Protein AF-A0A942WJW9-F1 (afdb_monomer_lite)

Structure (mmCIF, N/CA/C/O backbone):
data_AF-A0A942WJW9-F1
#
_entry.id   AF-A0A942WJW9-F1
#
loop_
_atom_site.group_PDB
_atom_site.id
_atom_site.type_symbol
_atom_site.label_atom_id
_atom_site.label_alt_id
_atom_site.label_comp_id
_atom_site.label_asym_id
_atom_site.label_entity_id
_atom_site.label_seq_id
_atom_site.pdbx_PDB_ins_code
_atom_site.Cartn_x
_atom_site.Cartn_y
_atom_site.Cartn_z
_atom_site.occupancy
_atom_site.B_iso_or_equiv
_atom_site.auth_seq_id
_atom_site.auth_comp_id
_atom_site.auth_asym_id
_atom_site.auth_atom_id
_atom_site.pdbx_PDB_model_num
ATOM 1 N N . MET A 1 1 ? 16.183 24.156 -1.162 1.00 44.38 1 MET A N 1
ATOM 2 C CA . MET A 1 1 ? 15.188 24.055 -2.253 1.00 44.38 1 MET A CA 1
ATOM 3 C C . MET A 1 1 ? 13.946 23.395 -1.674 1.00 44.38 1 MET A C 1
ATOM 5 O O . MET A 1 1 ? 14.077 22.244 -1.279 1.00 44.38 1 MET A O 1
ATOM 9 N N . PRO A 1 2 ? 12.788 24.059 -1.527 1.00 44.38 2 PRO A N 1
ATOM 10 C CA . PRO A 1 2 ? 11.624 23.401 -0.955 1.00 44.38 2 PRO A CA 1
ATOM 11 C C . PRO A 1 2 ? 10.753 22.863 -2.094 1.00 44.38 2 PRO A C 1
ATOM 13 O O . PRO A 1 2 ? 9.808 23.515 -2.518 1.00 44.38 2 PRO A O 1
ATOM 16 N N . TYR A 1 3 ? 11.093 21.688 -2.624 1.00 39.91 3 TYR A N 1
ATOM 17 C CA . TYR A 1 3 ? 10.198 20.934 -3.511 1.00 39.91 3 TYR A CA 1
ATOM 18 C C . TYR A 1 3 ? 9.557 19.803 -2.701 1.00 39.91 3 TYR A C 1
ATOM 20 O O . TYR A 1 3 ? 9.861 18.635 -2.882 1.00 39.91 3 TYR A O 1
ATOM 28 N N . ASN A 1 4 ? 8.728 20.176 -1.725 1.00 48.78 4 ASN A N 1
ATOM 29 C CA . ASN A 1 4 ? 7.833 19.242 -1.046 1.00 48.78 4 ASN A CA 1
ATOM 30 C C . ASN A 1 4 ? 6.622 20.020 -0.524 1.00 48.78 4 ASN A C 1
ATOM 32 O O . ASN A 1 4 ? 6.522 20.343 0.654 1.00 48.78 4 ASN A O 1
ATOM 36 N N . PHE A 1 5 ? 5.723 20.406 -1.432 1.00 47.34 5 PHE A N 1
ATOM 37 C CA . PHE A 1 5 ? 4.466 21.048 -1.032 1.00 47.34 5 PHE A CA 1
ATOM 38 C C . PHE A 1 5 ? 3.458 20.025 -0.465 1.00 47.34 5 PHE A C 1
ATOM 40 O O . PHE A 1 5 ? 2.512 20.419 0.206 1.00 47.34 5 PHE A O 1
ATOM 47 N N . MET A 1 6 ? 3.687 18.715 -0.668 1.00 55.62 6 MET A N 1
ATOM 48 C CA . MET A 1 6 ? 2.851 17.630 -0.122 1.00 55.62 6 MET A CA 1
ATOM 49 C C . MET A 1 6 ? 3.608 16.465 0.545 1.00 55.62 6 MET A C 1
ATOM 51 O O . MET A 1 6 ? 2.966 15.694 1.250 1.00 55.62 6 MET A O 1
ATOM 55 N N . GLY A 1 7 ? 4.939 16.369 0.423 1.00 66.25 7 GLY A N 1
ATOM 56 C CA . GLY A 1 7 ? 5.712 15.285 1.040 1.00 66.25 7 GLY A CA 1
ATOM 57 C C . GLY A 1 7 ? 5.603 13.986 0.246 1.00 66.25 7 GLY A C 1
ATOM 58 O O . GLY A 1 7 ? 4.511 13.452 0.074 1.00 66.25 7 GLY A O 1
ATOM 59 N N . ASP A 1 8 ? 6.716 13.446 -0.239 1.00 77.06 8 ASP A N 1
ATOM 60 C CA . ASP A 1 8 ? 6.777 12.025 -0.559 1.00 77.06 8 ASP A CA 1
ATOM 61 C C . ASP A 1 8 ? 6.486 11.199 0.700 1.00 77.06 8 ASP A C 1
ATOM 63 O O . ASP A 1 8 ? 6.972 11.519 1.783 1.00 77.06 8 ASP A O 1
ATOM 67 N N . LEU A 1 9 ? 5.661 10.159 0.563 1.00 85.12 9 LEU A N 1
ATOM 68 C CA . LEU A 1 9 ? 5.448 9.186 1.626 1.00 85.12 9 LEU A CA 1
ATOM 69 C C . LEU A 1 9 ? 6.210 7.911 1.319 1.00 85.12 9 LEU A C 1
ATOM 71 O O . LEU A 1 9 ? 6.028 7.287 0.265 1.00 85.12 9 LEU A O 1
ATOM 75 N N . TYR A 1 10 ? 6.989 7.471 2.298 1.00 87.50 10 TYR A N 1
ATOM 76 C CA . TYR A 1 10 ? 7.555 6.140 2.278 1.00 87.50 10 TYR A CA 1
ATOM 77 C C . TYR A 1 10 ? 6.465 5.101 2.535 1.00 87.50 10 TYR A C 1
ATOM 79 O O . TYR A 1 10 ? 5.543 5.309 3.328 1.00 87.50 10 TYR A O 1
ATOM 87 N N . LYS A 1 11 ? 6.600 3.909 1.943 1.00 87.69 11 LYS A N 1
ATOM 88 C CA . LYS A 1 11 ? 5.677 2.783 2.198 1.00 87.69 11 LYS A CA 1
ATOM 89 C C . LYS A 1 11 ? 5.462 2.503 3.687 1.00 87.69 11 LYS A C 1
ATOM 91 O O . LYS A 1 11 ? 4.364 2.133 4.093 1.00 87.69 11 LYS A O 1
ATOM 96 N N . ARG A 1 12 ? 6.496 2.690 4.511 1.00 89.12 12 ARG A N 1
ATOM 97 C CA . ARG A 1 12 ? 6.392 2.551 5.967 1.00 89.12 12 ARG A CA 1
ATOM 98 C C . ARG A 1 12 ? 5.451 3.589 6.582 1.00 89.12 12 ARG A C 1
ATOM 100 O O . ARG A 1 12 ? 4.617 3.223 7.401 1.00 89.12 12 ARG A O 1
ATOM 107 N N . GLU A 1 13 ? 5.536 4.843 6.156 1.00 90.12 13 GLU A N 1
ATOM 108 C CA . GLU A 1 13 ? 4.655 5.914 6.634 1.00 90.12 13 GLU A CA 1
ATOM 109 C C . GLU A 1 13 ? 3.208 5.699 6.189 1.00 90.12 13 GLU A C 1
ATOM 111 O O . GLU A 1 13 ? 2.279 5.968 6.949 1.00 90.12 13 GLU A O 1
ATOM 116 N N . ILE A 1 14 ? 3.004 5.157 4.984 1.00 90.50 14 ILE A N 1
ATOM 117 C CA . ILE A 1 14 ? 1.678 4.751 4.499 1.00 90.50 14 ILE A CA 1
ATOM 118 C C . ILE A 1 14 ? 1.094 3.665 5.406 1.00 90.50 14 ILE A C 1
ATOM 120 O O . ILE A 1 14 ? -0.048 3.787 5.844 1.00 90.50 14 ILE A O 1
ATOM 124 N N . VAL A 1 15 ? 1.878 2.634 5.743 1.00 92.31 15 VAL A N 1
ATOM 125 C CA . VAL A 1 15 ? 1.456 1.591 6.693 1.00 92.31 15 VAL A CA 1
ATOM 126 C C . VAL A 1 15 ? 1.086 2.203 8.047 1.00 92.31 15 VAL A C 1
ATOM 128 O O . VAL A 1 15 ? 0.016 1.905 8.570 1.00 92.31 15 VAL A O 1
ATOM 131 N N . GLU A 1 16 ? 1.922 3.085 8.596 1.00 91.50 16 GLU A N 1
ATOM 132 C CA . GLU A 1 16 ? 1.665 3.731 9.889 1.00 91.50 16 GLU A CA 1
ATOM 133 C C . GLU A 1 16 ? 0.409 4.617 9.866 1.00 91.50 16 GLU A C 1
ATOM 135 O O . GLU A 1 16 ? -0.371 4.606 10.819 1.00 91.50 16 GLU A O 1
ATOM 140 N N . LYS A 1 17 ? 0.168 5.359 8.778 1.00 91.56 17 LYS A N 1
ATOM 141 C CA . LYS A 1 17 ? -1.060 6.151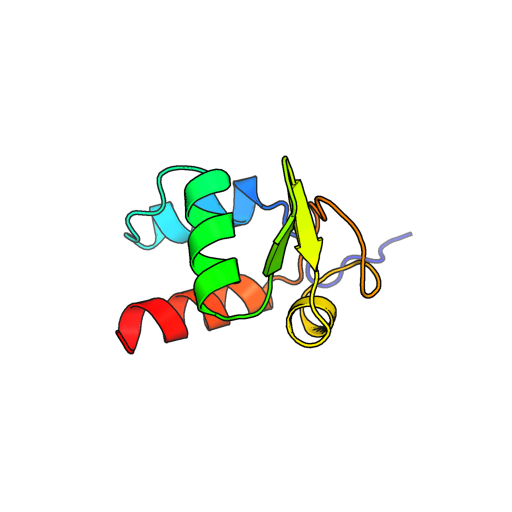 8.594 1.00 91.56 17 LYS A CA 1
ATOM 142 C C . LYS A 1 17 ? -2.296 5.257 8.534 1.00 91.56 17 LYS A C 1
ATOM 144 O O . LYS A 1 17 ? -3.260 5.524 9.246 1.00 91.56 17 LYS A O 1
ATOM 149 N N . LEU A 1 18 ? -2.255 4.180 7.749 1.00 91.56 18 LEU A N 1
ATOM 150 C CA . LEU A 1 18 ? -3.361 3.224 7.644 1.00 91.56 18 LEU A CA 1
ATOM 151 C C . LEU A 1 18 ? -3.663 2.568 9.000 1.00 91.56 18 LEU A C 1
ATOM 153 O O . LEU A 1 18 ? -4.824 2.485 9.393 1.00 91.56 18 LEU A O 1
ATOM 157 N N . GLN A 1 19 ? -2.635 2.188 9.762 1.00 92.38 19 GLN A N 1
ATOM 158 C CA . GLN A 1 19 ? -2.803 1.649 11.116 1.00 92.38 19 GLN A CA 1
ATOM 159 C C . GLN A 1 19 ? -3.431 2.660 12.080 1.00 92.38 19 GLN A C 1
ATOM 161 O O . GLN A 1 19 ? -4.334 2.301 12.833 1.00 92.38 19 GLN A O 1
ATOM 166 N N . LYS A 1 20 ? -2.997 3.928 12.046 1.00 91.81 20 LYS A N 1
ATOM 167 C CA . LYS A 1 20 ? -3.579 5.003 12.872 1.00 91.81 20 LYS A CA 1
ATOM 168 C C . LYS A 1 20 ? -5.057 5.246 12.567 1.00 91.81 20 LYS A C 1
ATOM 170 O O . LYS A 1 20 ? -5.799 5.623 13.466 1.00 91.81 20 LYS A O 1
ATOM 175 N N . LEU A 1 21 ? -5.473 5.011 11.325 1.00 90.25 21 LEU A N 1
ATOM 176 C CA . LEU A 1 21 ? -6.869 5.092 10.894 1.00 90.25 21 LEU A CA 1
ATOM 177 C C . LEU A 1 21 ? -7.686 3.829 11.228 1.00 90.25 21 LEU A C 1
ATOM 179 O O . LEU A 1 21 ? -8.886 3.806 10.985 1.00 90.25 21 LEU A O 1
ATOM 183 N N . GLY A 1 22 ? -7.064 2.791 11.800 1.00 90.94 22 GLY A N 1
ATOM 184 C CA . GLY A 1 22 ? -7.733 1.551 12.209 1.00 90.94 22 GLY A CA 1
ATOM 185 C C . GLY A 1 22 ? -7.681 0.415 11.182 1.00 90.94 22 GLY A C 1
ATOM 186 O O . GLY A 1 22 ? -8.253 -0.647 11.424 1.00 90.94 22 GLY A O 1
ATOM 187 N N . TYR A 1 23 ? -6.973 0.581 10.060 1.00 90.75 23 TYR A N 1
ATOM 188 C CA . TYR A 1 23 ? -6.826 -0.475 9.056 1.00 90.75 23 TYR A CA 1
ATOM 189 C C . TYR A 1 23 ? -5.785 -1.521 9.475 1.00 90.75 23 TYR A C 1
ATOM 191 O O . TYR A 1 23 ? -4.678 -1.205 9.914 1.00 90.75 23 TYR A O 1
ATOM 199 N N . ASN A 1 24 ? -6.104 -2.801 9.265 1.00 88.12 24 ASN A N 1
ATOM 200 C CA . ASN A 1 24 ? -5.252 -3.939 9.635 1.00 88.12 24 ASN A CA 1
ATOM 201 C C . ASN A 1 24 ? -4.115 -4.194 8.619 1.00 88.12 24 ASN A C 1
ATOM 203 O O . ASN A 1 24 ? -3.974 -5.290 8.070 1.00 88.12 24 ASN A O 1
ATOM 207 N N . VAL A 1 25 ? -3.288 -3.181 8.354 1.00 90.19 25 VAL A N 1
ATOM 208 C CA . VAL A 1 25 ? -2.105 -3.296 7.486 1.00 90.19 25 VAL A CA 1
ATOM 209 C C . VAL A 1 25 ? -0.872 -3.504 8.359 1.00 90.19 25 VAL A C 1
ATOM 211 O O . VAL A 1 25 ? -0.318 -2.561 8.905 1.00 90.19 25 VAL A O 1
ATOM 214 N N . LYS A 1 26 ? -0.432 -4.755 8.527 1.00 88.62 26 LYS A N 1
ATOM 215 C CA . LYS A 1 26 ? 0.619 -5.116 9.505 1.00 88.62 26 LYS A CA 1
ATOM 216 C C . LYS A 1 26 ? 2.054 -4.837 9.051 1.00 88.62 26 LYS A C 1
ATOM 218 O O . LYS A 1 26 ? 2.960 -4.821 9.877 1.00 88.62 26 LYS A O 1
ATOM 223 N N . SER A 1 27 ? 2.293 -4.694 7.750 1.00 91.25 27 SER A N 1
ATOM 224 C CA . SER A 1 27 ? 3.644 -4.548 7.201 1.00 91.25 27 SER A CA 1
ATOM 225 C C . SER A 1 27 ? 3.633 -3.953 5.798 1.00 91.25 27 SER A C 1
ATOM 227 O O . SER A 1 27 ? 2.611 -3.964 5.111 1.00 91.25 27 SER A O 1
ATOM 229 N N . VAL A 1 28 ? 4.805 -3.509 5.337 1.00 90.62 28 VAL A N 1
ATOM 230 C CA . VAL A 1 28 ? 5.014 -3.052 3.952 1.00 90.62 28 VAL A CA 1
ATOM 231 C C . VAL A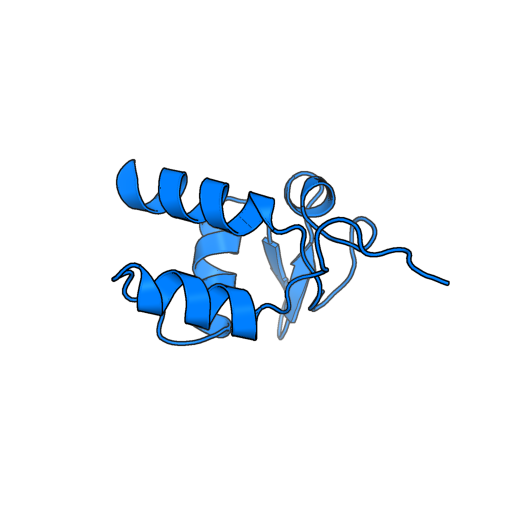 1 28 ? 4.685 -4.156 2.942 1.00 90.62 28 VAL A C 1
ATOM 233 O O . VAL A 1 28 ? 4.145 -3.882 1.878 1.00 90.62 28 VAL A O 1
ATOM 236 N N . ASN A 1 29 ? 4.927 -5.420 3.293 1.00 91.62 29 ASN A N 1
ATOM 237 C CA . ASN A 1 29 ? 4.534 -6.546 2.449 1.00 91.62 29 ASN A CA 1
ATOM 238 C C . ASN A 1 29 ? 3.004 -6.669 2.324 1.00 91.62 29 ASN A C 1
ATOM 240 O O . ASN A 1 29 ? 2.492 -6.936 1.241 1.00 91.62 29 ASN A O 1
ATOM 244 N N . ALA A 1 30 ? 2.261 -6.447 3.414 1.00 92.56 30 ALA A N 1
ATOM 245 C CA . ALA A 1 30 ? 0.798 -6.426 3.363 1.00 92.56 30 ALA A CA 1
ATOM 246 C C . ALA A 1 30 ? 0.288 -5.267 2.492 1.00 92.56 30 ALA A C 1
ATOM 248 O O . ALA A 1 30 ? -0.597 -5.474 1.665 1.00 92.56 30 ALA A O 1
ATOM 249 N N . LEU A 1 31 ? 0.902 -4.086 2.618 1.00 93.69 31 LEU A N 1
ATOM 250 C CA . LEU A 1 31 ? 0.625 -2.945 1.746 1.00 93.69 31 LEU A CA 1
ATOM 251 C C . LEU A 1 31 ? 0.888 -3.284 0.269 1.00 93.69 31 LEU A C 1
ATOM 253 O O . LEU A 1 31 ? 0.008 -3.073 -0.560 1.00 93.69 31 LEU A O 1
ATOM 257 N N . ASN A 1 32 ? 2.044 -3.870 -0.061 1.00 92.62 32 ASN A N 1
ATOM 258 C CA . ASN A 1 32 ? 2.374 -4.256 -1.437 1.00 92.62 32 ASN A CA 1
ATOM 259 C C . ASN A 1 32 ? 1.333 -5.217 -2.030 1.00 92.62 32 ASN A C 1
ATOM 261 O O . ASN A 1 32 ? 0.949 -5.051 -3.183 1.00 92.62 32 ASN A O 1
ATOM 265 N N . LYS A 1 33 ? 0.834 -6.181 -1.243 1.00 93.00 33 LYS A N 1
ATOM 266 C CA . LYS A 1 33 ? -0.231 -7.104 -1.677 1.00 93.00 33 LYS A CA 1
ATOM 267 C C . LYS A 1 33 ? -1.562 -6.396 -1.934 1.00 93.00 33 LYS A C 1
ATOM 269 O O . LYS A 1 33 ? -2.259 -6.747 -2.878 1.00 93.00 33 LYS A O 1
ATOM 274 N N . ILE A 1 34 ? -1.922 -5.399 -1.125 1.00 93.19 34 ILE A N 1
ATOM 275 C CA . ILE A 1 34 ? -3.125 -4.582 -1.368 1.00 93.19 34 ILE A CA 1
ATOM 276 C C . ILE A 1 34 ? -2.957 -3.790 -2.668 1.00 93.19 34 ILE A C 1
ATOM 278 O O . ILE A 1 34 ? -3.828 -3.818 -3.534 1.00 93.19 34 ILE A O 1
ATOM 282 N N . MET A 1 35 ? -1.805 -3.143 -2.845 1.00 92.75 35 MET A N 1
ATOM 283 C CA . MET A 1 35 ? -1.488 -2.388 -4.058 1.00 92.75 35 MET A CA 1
ATOM 284 C C . MET A 1 35 ? -1.433 -3.284 -5.306 1.00 92.75 35 MET A C 1
ATOM 286 O O . MET A 1 35 ? -1.823 -2.852 -6.389 1.00 92.75 35 MET A O 1
ATOM 290 N N . GLU A 1 36 ? -0.993 -4.533 -5.164 1.00 93.25 36 GLU A N 1
ATOM 291 C CA . GLU A 1 36 ? -1.064 -5.557 -6.209 1.00 93.25 36 GLU A CA 1
ATOM 292 C C . GLU A 1 36 ? -2.517 -5.908 -6.554 1.00 93.25 36 GLU A C 1
ATOM 294 O O . GLU A 1 36 ? -2.888 -5.879 -7.724 1.00 93.25 36 GLU A O 1
ATOM 299 N N . GLN A 1 37 ? -3.377 -6.133 -5.554 1.00 92.75 37 GLN A N 1
ATOM 300 C CA . GLN A 1 37 ? -4.813 -6.363 -5.774 1.00 92.75 37 GLN A CA 1
ATOM 301 C C . GLN A 1 37 ? -5.509 -5.180 -6.468 1.00 92.75 37 GLN A C 1
ATOM 303 O O . GLN A 1 37 ? -6.419 -5.386 -7.266 1.00 92.75 37 GLN A O 1
ATOM 308 N N . MET A 1 38 ? -5.065 -3.947 -6.209 1.00 91.94 38 MET A N 1
ATOM 309 C CA . MET A 1 38 ? -5.550 -2.736 -6.889 1.00 91.94 38 MET A CA 1
ATOM 310 C C . MET A 1 38 ? -5.024 -2.582 -8.332 1.00 91.94 38 MET A C 1
ATOM 312 O O . MET A 1 38 ? -5.476 -1.688 -9.066 1.00 91.94 38 MET A O 1
ATOM 316 N N . GLY A 1 39 ? -4.055 -3.411 -8.736 1.00 91.50 39 GLY A N 1
ATOM 317 C CA . GLY A 1 39 ? -3.357 -3.346 -10.021 1.00 91.50 39 GLY A CA 1
ATOM 318 C C . GLY A 1 39 ? -2.307 -2.233 -10.117 1.00 91.50 39 GLY A C 1
ATOM 319 O O . GLY A 1 39 ? -1.938 -1.838 -11.223 1.00 91.50 39 GLY A O 1
ATOM 320 N N . LEU A 1 40 ? -1.852 -1.679 -8.988 1.00 91.38 40 LEU A N 1
ATOM 321 C CA . LEU A 1 40 ? -0.822 -0.627 -8.931 1.00 91.38 40 LEU A CA 1
ATOM 322 C C . LEU A 1 40 ? 0.597 -1.204 -8.947 1.00 91.38 40 LEU A C 1
ATOM 324 O O . LEU A 1 40 ? 1.525 -0.579 -9.460 1.00 91.38 40 LEU A O 1
ATOM 328 N N . LEU A 1 41 ? 0.750 -2.402 -8.388 1.00 91.56 41 LEU A N 1
ATOM 329 C CA . LEU A 1 41 ? 1.986 -3.169 -8.398 1.00 91.56 41 LEU A CA 1
ATOM 330 C C . LEU A 1 41 ? 1.767 -4.500 -9.108 1.00 91.56 41 LEU A C 1
ATOM 332 O O . LEU A 1 41 ? 0.662 -5.036 -9.127 1.00 91.56 41 LEU A O 1
ATOM 336 N N . VAL A 1 42 ? 2.846 -5.044 -9.650 1.00 90.44 42 VAL A N 1
ATOM 337 C CA . VAL A 1 42 ? 2.914 -6.420 -10.136 1.00 90.44 42 VAL A CA 1
ATOM 338 C C . VAL A 1 42 ? 4.092 -7.109 -9.460 1.00 90.44 42 VAL A C 1
ATOM 340 O O . VAL A 1 42 ? 5.200 -6.565 -9.414 1.00 90.44 42 VAL A O 1
ATOM 343 N N . HIS A 1 43 ? 3.851 -8.280 -8.876 1.00 90.56 43 HIS A N 1
ATOM 344 C CA . HIS A 1 43 ? 4.901 -9.059 -8.237 1.00 90.56 43 HIS A CA 1
ATOM 345 C C . HIS A 1 43 ? 5.710 -9.839 -9.283 1.00 90.56 43 HIS A C 1
ATOM 347 O O . HIS A 1 43 ? 5.162 -10.621 -10.061 1.00 90.56 43 HIS A O 1
ATOM 353 N N . TYR A 1 44 ? 7.028 -9.640 -9.288 1.00 85.31 44 TYR A N 1
ATOM 354 C CA . TYR A 1 44 ? 7.982 -10.335 -10.148 1.00 85.31 44 TYR A CA 1
ATOM 355 C C . TYR A 1 44 ? 9.084 -10.960 -9.295 1.00 85.31 44 TYR A C 1
ATOM 357 O O . TYR A 1 44 ? 9.883 -10.244 -8.690 1.00 85.31 44 TYR A O 1
ATOM 365 N N . ALA A 1 45 ? 9.170 -12.292 -9.303 1.00 83.94 45 ALA A N 1
ATOM 366 C CA . ALA A 1 45 ? 10.152 -13.067 -8.543 1.00 83.94 45 ALA A CA 1
ATOM 367 C C . ALA A 1 45 ? 10.246 -12.632 -7.064 1.00 83.94 45 ALA A C 1
ATOM 369 O O . ALA A 1 45 ? 9.411 -13.041 -6.266 1.00 83.94 45 ALA A O 1
ATOM 370 N N . ASN A 1 46 ? 11.242 -11.804 -6.723 1.00 83.69 46 ASN A N 1
ATOM 371 C CA . ASN A 1 46 ? 11.535 -11.337 -5.363 1.00 83.69 46 ASN A CA 1
ATOM 372 C C . ASN A 1 46 ? 11.206 -9.847 -5.132 1.00 83.69 46 ASN A C 1
ATOM 374 O O . ASN A 1 46 ? 11.671 -9.266 -4.151 1.00 83.69 46 ASN A O 1
ATOM 378 N N . GLY A 1 47 ? 10.472 -9.193 -6.035 1.00 86.25 47 GLY A N 1
ATOM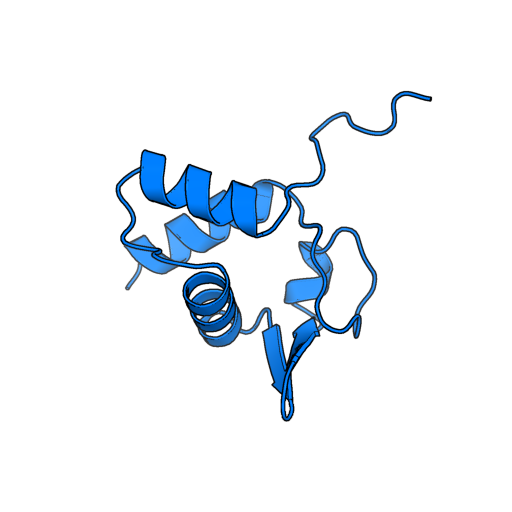 379 C CA . GLY A 1 47 ? 10.188 -7.762 -5.937 1.00 86.25 47 GLY A CA 1
ATOM 380 C C . GLY A 1 47 ? 8.860 -7.348 -6.555 1.00 86.25 47 GLY A C 1
ATOM 381 O O . GLY A 1 47 ? 8.137 -8.149 -7.144 1.00 86.25 47 GLY A O 1
ATOM 382 N N . TRP A 1 48 ? 8.547 -6.060 -6.430 1.00 88.06 48 TRP A N 1
ATOM 383 C CA . TRP A 1 48 ? 7.338 -5.467 -7.001 1.00 88.06 48 TRP A CA 1
ATOM 384 C C . TRP A 1 48 ? 7.707 -4.375 -7.996 1.00 88.06 48 TRP A C 1
ATOM 386 O O . TRP A 1 48 ? 8.451 -3.452 -7.661 1.00 88.06 48 TRP A O 1
ATOM 396 N N . GLY A 1 49 ? 7.168 -4.475 -9.208 1.00 88.31 49 GLY A N 1
ATOM 397 C CA . GLY A 1 49 ? 7.269 -3.441 -10.231 1.00 88.31 49 GLY A CA 1
ATOM 398 C C . GLY A 1 49 ? 6.038 -2.537 -10.232 1.00 88.31 49 GLY A C 1
ATOM 399 O O . GLY A 1 49 ? 4.909 -3.017 -10.112 1.00 88.31 49 GLY A O 1
ATOM 400 N N . THR A 1 50 ? 6.247 -1.232 -10.391 1.00 87.50 50 THR A N 1
ATOM 401 C CA . THR A 1 50 ? 5.157 -0.261 -10.562 1.00 87.50 50 THR A CA 1
ATOM 402 C C . THR A 1 50 ? 4.517 -0.394 -11.948 1.00 87.50 50 THR A C 1
ATOM 404 O O . THR A 1 50 ? 5.206 -0.278 -12.967 1.00 87.50 50 THR A O 1
ATOM 407 N N . THR A 1 51 ? 3.198 -0.610 -11.995 1.00 87.94 51 THR A N 1
ATOM 408 C CA . THR A 1 51 ? 2.417 -0.672 -13.247 1.00 87.94 51 THR A CA 1
ATOM 409 C C . THR A 1 51 ? 2.155 0.728 -13.817 1.00 87.94 51 THR A C 1
ATOM 411 O O . THR A 1 51 ? 2.376 1.732 -13.142 1.00 87.94 51 THR A O 1
ATOM 414 N N . ASP A 1 52 ? 1.611 0.831 -15.035 1.00 86.19 52 ASP A N 1
ATOM 415 C CA . ASP A 1 52 ? 1.152 2.117 -15.594 1.00 86.19 52 ASP A CA 1
ATOM 416 C C . ASP A 1 52 ? 0.129 2.833 -14.696 1.00 86.19 52 ASP A C 1
ATOM 418 O O . ASP A 1 52 ? 0.124 4.059 -14.597 1.00 86.19 52 ASP A O 1
ATOM 422 N N . LYS A 1 53 ? -0.731 2.071 -14.006 1.00 86.62 53 LYS A N 1
ATOM 423 C CA . LYS A 1 53 ? -1.719 2.619 -13.068 1.00 86.62 53 LYS A CA 1
ATOM 424 C C . LYS A 1 53 ? -1.044 3.114 -11.787 1.00 86.62 53 LYS A C 1
ATOM 426 O O . LYS A 1 53 ? -1.392 4.185 -11.298 1.00 86.62 53 LYS A O 1
ATOM 431 N N . GLY A 1 54 ? -0.066 2.361 -11.278 1.00 84.75 54 GLY A N 1
ATOM 432 C CA . GLY A 1 54 ? 0.732 2.737 -10.109 1.00 84.75 54 GLY A CA 1
ATOM 433 C C . GLY A 1 54 ? 1.635 3.944 -10.351 1.00 84.75 54 GLY A C 1
ATOM 434 O O . GLY A 1 54 ? 1.849 4.728 -9.433 1.00 84.75 54 GLY A O 1
ATOM 435 N N . ALA A 1 55 ? 2.102 4.145 -11.586 1.00 85.25 55 ALA A N 1
ATOM 436 C CA . ALA A 1 55 ? 2.979 5.258 -11.946 1.00 85.25 55 ALA A CA 1
ATOM 437 C C . ALA A 1 55 ? 2.337 6.633 -11.693 1.00 85.25 55 ALA A C 1
ATOM 439 O O . ALA A 1 55 ? 3.050 7.591 -11.435 1.00 85.25 55 ALA A O 1
ATOM 440 N N . LYS A 1 56 ? 0.999 6.724 -11.692 1.00 85.00 56 LYS A N 1
ATOM 441 C CA . LYS A 1 56 ? 0.269 7.957 -11.347 1.00 85.00 56 LYS A CA 1
ATOM 442 C C . LYS A 1 56 ? 0.465 8.392 -9.894 1.00 85.00 56 LYS A C 1
ATOM 444 O O . LYS A 1 56 ? 0.379 9.575 -9.602 1.00 85.00 56 LYS A O 1
ATOM 449 N N . PHE A 1 57 ? 0.699 7.429 -9.005 1.00 84.31 57 PHE A N 1
ATOM 450 C CA . PHE A 1 57 ? 0.872 7.652 -7.570 1.00 84.31 57 PHE A CA 1
ATOM 451 C C . PHE A 1 57 ? 2.323 7.489 -7.126 1.00 84.31 57 PHE A C 1
ATOM 453 O O . PHE A 1 57 ? 2.632 7.711 -5.962 1.00 84.31 57 PHE A O 1
ATOM 460 N N . SER A 1 58 ? 3.215 7.042 -8.005 1.00 82.56 58 SER A N 1
ATOM 461 C CA . SER A 1 58 ? 4.626 6.913 -7.672 1.00 82.56 58 SER A CA 1
ATOM 462 C C . SER A 1 58 ? 5.300 8.270 -7.830 1.00 82.56 58 SER A C 1
ATOM 464 O O . SER A 1 58 ? 5.046 8.983 -8.797 1.00 82.56 58 SER A O 1
ATOM 466 N N . MET A 1 59 ? 6.214 8.604 -6.917 1.00 81.19 59 MET A N 1
ATOM 467 C CA . MET A 1 59 ? 7.127 9.738 -7.125 1.00 81.19 59 MET A CA 1
ATOM 468 C C . MET A 1 59 ? 8.184 9.436 -8.202 1.00 81.19 59 MET A C 1
ATOM 470 O O . MET A 1 59 ? 8.983 10.296 -8.567 1.00 81.19 59 MET A O 1
ATOM 474 N N . TRP A 1 60 ? 8.187 8.204 -8.716 1.00 72.94 60 TRP A N 1
ATOM 475 C CA . TRP A 1 60 ? 9.096 7.705 -9.730 1.00 72.94 60 TRP A CA 1
ATOM 476 C C . TRP A 1 60 ? 8.353 7.320 -11.014 1.00 72.94 60 TRP A C 1
ATOM 478 O O . TRP A 1 60 ? 7.127 7.308 -11.089 1.00 72.94 60 TRP A O 1
ATOM 488 N N . HIS A 1 61 ? 9.109 6.992 -12.058 1.00 67.81 61 HIS A N 1
ATOM 489 C CA . HIS A 1 61 ? 8.557 6.642 -13.366 1.00 67.81 61 HIS A CA 1
ATOM 490 C C . HIS A 1 61 ? 7.997 5.204 -13.385 1.00 67.81 61 HIS A C 1
ATOM 492 O O . HIS A 1 61 ? 8.255 4.390 -12.494 1.00 67.81 61 HIS A O 1
ATOM 498 N N . LYS A 1 62 ? 7.259 4.859 -14.447 1.00 69.69 62 LYS A N 1
ATOM 499 C CA . LYS A 1 62 ? 6.817 3.480 -14.718 1.00 69.69 62 LYS A CA 1
ATOM 500 C C . LYS A 1 62 ? 7.998 2.499 -14.685 1.00 69.69 62 LYS A C 1
ATOM 502 O O . LYS A 1 62 ? 9.067 2.799 -15.207 1.00 69.69 62 LYS A O 1
ATOM 507 N N . GLY A 1 63 ? 7.768 1.296 -14.151 1.00 64.25 63 GLY A N 1
ATOM 508 C CA . GLY A 1 63 ? 8.735 0.195 -14.222 1.00 64.25 63 GLY A CA 1
ATOM 509 C C . GLY A 1 63 ? 9.849 0.256 -13.178 1.00 64.25 63 GLY A C 1
ATOM 510 O O . GLY A 1 63 ? 10.746 -0.583 -13.204 1.00 64.25 63 GLY A O 1
ATOM 511 N N . VAL A 1 64 ? 9.787 1.203 -12.237 1.00 75.50 64 VAL A N 1
ATOM 512 C CA . VAL A 1 64 ? 10.693 1.207 -11.087 1.00 75.50 64 VAL A CA 1
ATOM 513 C C . VAL A 1 64 ? 10.365 0.027 -10.180 1.00 75.50 64 VAL A C 1
ATOM 515 O O . VAL A 1 64 ? 9.243 -0.128 -9.691 1.00 75.50 64 VAL A O 1
ATOM 518 N N . PHE A 1 65 ? 11.371 -0.816 -9.974 1.00 72.94 65 PHE A N 1
ATOM 519 C CA . PHE A 1 65 ? 11.316 -1.918 -9.030 1.00 72.94 65 PHE A CA 1
ATOM 520 C C . PHE A 1 65 ? 11.486 -1.405 -7.607 1.00 72.94 65 PHE A C 1
ATOM 522 O O . PHE A 1 65 ? 12.356 -0.580 -7.344 1.00 72.94 65 PHE A O 1
ATOM 529 N N . ASN A 1 66 ? 10.669 -1.931 -6.693 1.00 72.94 66 ASN A N 1
ATOM 530 C CA . ASN A 1 66 ? 10.722 -1.630 -5.263 1.00 72.94 66 ASN A CA 1
ATOM 531 C C . ASN A 1 66 ? 10.682 -0.123 -4.972 1.00 72.94 66 ASN A C 1
ATOM 533 O O . ASN A 1 66 ? 11.391 0.376 -4.111 1.00 72.94 66 ASN A O 1
ATOM 537 N N . SER A 1 67 ? 9.829 0.597 -5.703 1.00 77.38 67 SER A N 1
ATOM 538 C CA . SER A 1 67 ? 9.607 2.021 -5.475 1.00 77.38 67 SER A CA 1
ATOM 539 C C . SER A 1 67 ? 9.156 2.267 -4.034 1.00 77.38 67 SER A C 1
ATOM 541 O O . SER A 1 67 ? 8.134 1.721 -3.601 1.00 77.38 67 SER A O 1
ATOM 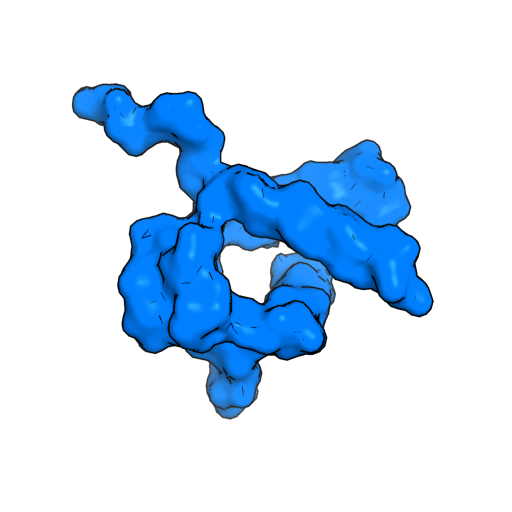543 N N . ASP A 1 68 ? 9.912 3.081 -3.304 1.00 78.38 68 ASP A N 1
ATOM 544 C CA . ASP A 1 68 ? 9.662 3.338 -1.885 1.00 78.38 68 ASP A CA 1
ATOM 545 C C . ASP A 1 68 ? 8.918 4.646 -1.623 1.00 78.38 68 ASP A C 1
ATOM 547 O O . ASP A 1 68 ? 8.269 4.740 -0.586 1.00 78.38 68 ASP A O 1
ATOM 551 N N . ALA A 1 69 ? 8.936 5.591 -2.571 1.00 84.19 69 ALA A N 1
ATOM 552 C CA . ALA A 1 69 ? 8.327 6.913 -2.433 1.00 84.19 69 ALA A CA 1
ATOM 553 C C . ALA A 1 69 ? 7.062 7.064 -3.292 1.00 84.19 69 ALA A C 1
ATOM 555 O O . ALA A 1 69 ? 7.074 6.834 -4.509 1.00 84.19 69 ALA A O 1
ATOM 556 N N . TRP A 1 70 ? 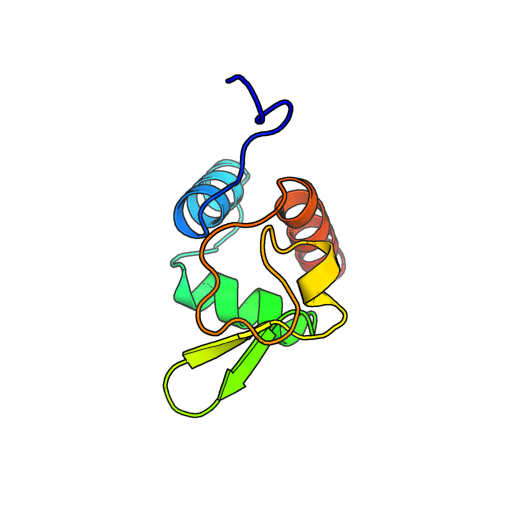5.976 7.478 -2.644 1.00 88.69 70 TRP A N 1
ATOM 557 C CA . TRP A 1 70 ? 4.634 7.547 -3.217 1.00 88.69 70 TRP A CA 1
ATOM 558 C C . TRP A 1 70 ? 3.947 8.868 -2.877 1.00 88.69 70 TRP A C 1
ATOM 560 O O . TRP A 1 70 ? 4.264 9.525 -1.887 1.00 88.69 70 TRP A O 1
ATOM 570 N N . HIS A 1 71 ? 2.988 9.249 -3.712 1.00 88.75 71 HIS A N 1
ATOM 571 C CA . HIS A 1 71 ? 2.156 10.425 -3.530 1.00 88.75 71 HIS A CA 1
ATOM 572 C C . HIS A 1 71 ? 1.169 10.204 -2.369 1.00 88.75 71 HIS A C 1
ATOM 574 O O . HIS A 1 71 ? 0.583 9.119 -2.286 1.00 88.75 71 HIS A O 1
ATOM 580 N N . PRO A 1 72 ? 0.929 11.199 -1.495 1.00 87.62 72 PRO A N 1
ATOM 581 C CA . PRO A 1 72 ? 0.017 11.062 -0.356 1.00 87.62 72 PRO A CA 1
ATOM 582 C C . PRO A 1 72 ? -1.399 10.603 -0.713 1.00 87.62 72 PRO A C 1
ATOM 584 O O . PRO A 1 72 ? -1.997 9.843 0.045 1.00 87.62 72 PRO A O 1
ATOM 587 N N . GLU A 1 73 ? -1.895 10.991 -1.892 1.00 88.75 73 GLU A N 1
ATOM 588 C CA . GLU A 1 73 ? -3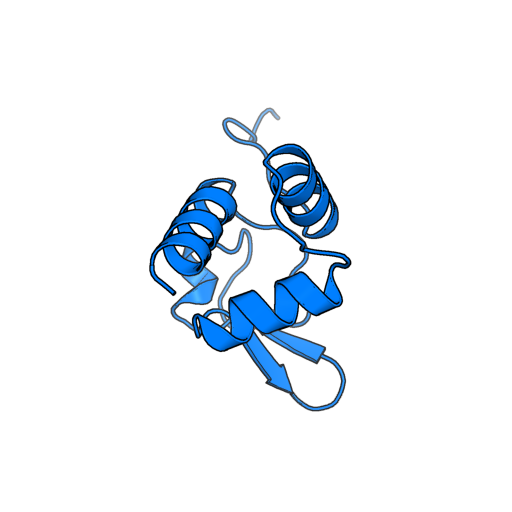.208 10.588 -2.426 1.00 88.75 73 GLU A CA 1
ATOM 589 C C . GLU A 1 73 ? -3.376 9.064 -2.553 1.00 88.75 73 GLU A C 1
ATOM 591 O O . GLU A 1 73 ? -4.497 8.556 -2.553 1.00 88.75 73 GLU A O 1
ATOM 596 N N . LEU A 1 74 ? -2.272 8.307 -2.614 1.00 89.94 74 LEU A N 1
ATOM 597 C CA . LEU A 1 74 ? -2.317 6.847 -2.598 1.00 89.94 74 LEU A CA 1
ATOM 598 C C . LEU A 1 74 ? -3.013 6.312 -1.337 1.00 89.94 74 LEU A C 1
ATOM 600 O O . LEU A 1 74 ? -3.683 5.284 -1.404 1.00 89.94 74 LEU A O 1
ATOM 604 N N . VAL A 1 75 ? -2.857 6.988 -0.194 1.00 90.62 75 VAL A N 1
ATOM 605 C CA . VAL A 1 75 ? -3.481 6.577 1.072 1.00 90.62 75 VAL A CA 1
ATOM 606 C C . VAL A 1 75 ? -5.002 6.595 0.938 1.00 90.62 75 VAL A C 1
ATOM 608 O O . VAL A 1 75 ? -5.648 5.607 1.283 1.00 90.62 75 VAL A O 1
ATOM 611 N N . ASP A 1 76 ? -5.558 7.670 0.379 1.00 91.38 76 ASP A N 1
ATOM 612 C CA . ASP A 1 76 ? -7.002 7.821 0.190 1.00 91.38 76 ASP A CA 1
ATOM 613 C C . ASP A 1 76 ? -7.552 6.783 -0.795 1.00 91.38 76 ASP A C 1
ATOM 615 O O . ASP A 1 76 ? -8.610 6.200 -0.566 1.00 91.38 76 ASP A O 1
ATOM 619 N N . GLU A 1 77 ? -6.821 6.486 -1.871 1.00 91.88 77 GLU A N 1
ATOM 620 C CA . GLU A 1 77 ? -7.215 5.447 -2.829 1.00 91.88 77 GLU A CA 1
ATOM 621 C C . GLU A 1 77 ? -7.172 4.036 -2.228 1.00 91.88 77 GLU A C 1
ATOM 623 O O . GLU A 1 77 ? -8.048 3.215 -2.511 1.00 91.88 77 GLU A O 1
ATOM 628 N N . ILE A 1 78 ? -6.191 3.744 -1.367 1.00 92.19 78 ILE A N 1
ATOM 629 C CA . ILE A 1 78 ? -6.145 2.476 -0.627 1.00 92.19 78 ILE A CA 1
ATOM 630 C C . ILE A 1 78 ? -7.332 2.380 0.332 1.00 92.19 78 ILE A C 1
ATOM 632 O O . ILE A 1 78 ? -7.972 1.333 0.391 1.00 92.19 78 ILE A O 1
ATOM 636 N N . ILE A 1 79 ? -7.646 3.456 1.055 1.00 92.56 79 ILE A N 1
ATOM 637 C CA . ILE A 1 79 ? -8.796 3.518 1.965 1.00 92.56 79 ILE A CA 1
ATOM 638 C C . ILE A 1 79 ? -10.091 3.234 1.205 1.00 92.56 79 ILE A C 1
ATOM 640 O O . ILE A 1 79 ? -10.799 2.290 1.549 1.00 92.56 79 ILE A O 1
ATOM 644 N N . LYS A 1 80 ? -10.340 3.952 0.101 1.00 93.38 80 LYS A N 1
ATOM 645 C CA . LYS A 1 80 ? -11.508 3.716 -0.762 1.00 93.38 80 LYS A CA 1
ATOM 646 C C . LYS A 1 80 ? -11.586 2.268 -1.233 1.00 93.38 80 LYS A C 1
ATOM 648 O O . LYS A 1 80 ? -12.674 1.702 -1.286 1.00 93.38 80 LYS A O 1
ATOM 653 N N . PHE A 1 81 ? -10.460 1.658 -1.603 1.00 91.81 81 PHE A N 1
ATOM 654 C CA . PHE A 1 81 ? -10.435 0.258 -2.022 1.00 91.81 81 PHE A CA 1
ATOM 655 C C . PHE A 1 81 ? -10.765 -0.708 -0.879 1.00 91.81 81 PHE A C 1
ATOM 657 O O . PHE A 1 81 ? -11.447 -1.702 -1.110 1.00 91.81 81 PHE A O 1
ATOM 664 N N . LEU A 1 82 ? -10.287 -0.435 0.337 1.00 89.56 82 LEU A N 1
ATOM 665 C CA . LEU A 1 82 ? -10.556 -1.263 1.513 1.00 89.56 82 LEU A CA 1
ATOM 666 C C . LEU A 1 82 ? -12.001 -1.128 2.014 1.00 89.56 82 LEU A C 1
ATOM 668 O O . LEU A 1 82 ? -12.537 -2.109 2.513 1.00 89.56 82 LEU A O 1
ATOM 672 N N . GLU A 1 83 ? -12.623 0.044 1.873 1.00 89.62 83 GLU A N 1
ATOM 673 C CA . GLU A 1 83 ? -14.023 0.286 2.262 1.00 89.62 83 GLU A CA 1
ATOM 674 C C . GLU A 1 83 ? -15.039 -0.251 1.242 1.00 89.62 83 GLU A C 1
ATOM 676 O O . GLU A 1 83 ? -16.140 -0.642 1.620 1.00 89.62 83 GLU A O 1
ATOM 681 N N . ASN A 1 84 ? -14.686 -0.292 -0.048 1.00 84.94 84 ASN A N 1
ATOM 682 C CA . ASN A 1 84 ? -15.551 -0.817 -1.117 1.00 84.94 84 ASN A CA 1
ATOM 683 C C . ASN A 1 84 ? -15.427 -2.343 -1.322 1.00 84.94 84 ASN A C 1
ATOM 685 O O . ASN A 1 84 ? -15.849 -2.858 -2.361 1.00 84.94 84 ASN A O 1
ATOM 689 N N . LYS A 1 85 ? -14.819 -3.060 -0.374 1.00 61.72 85 LYS A N 1
ATOM 690 C CA . LYS A 1 85 ? -14.555 -4.502 -0.438 1.00 61.72 85 LYS A CA 1
ATOM 691 C C . LYS A 1 85 ? -15.347 -5.253 0.621 1.00 61.72 85 LYS A C 1
ATOM 693 O O . LYS A 1 85 ? -15.849 -6.344 0.274 1.00 61.72 85 LYS A O 1
#

Radius of gyration: 12.38 Å; chains: 1; bounding box: 31×37×28 Å

Secondary structure (DSSP, 8-state):
----SS-PEEHHHHHHHHHHTT----SHHHHHHHHHHTTSEEEETTEEEEPTTGGGTBSS-TT-BT--EE-THHHHHHHHHHHT-

Foldseek 3Di:
DPPCPPDWDFLVNLLVVCVVVPHPQPDSVSVQVLCVVVVQWDDDDPWIFGDPVVQVFAPDHGGDIPRGTGGPVVSVVSVVSVVVD

Sequence (85 aa):
MPYNFMGDLYKREIVEKLQKLGYNVKSVNALNKIMEQMGLLVHYANGWGTTDKGAKFSMWHKGVFNSDAWHPELVDEIIKFLENK

pLDDT: mean 83.82, std 12.49, range [39.91, 93.69]